Protein AF-A0A453FSP4-F1 (afdb_monomer_lite)

Secondary structure (DSSP, 8-state):
--STHHHHHHHHHHHHHHHHHHGGGGGGG-TTS-TTSSSPPHHHHHHHHHHHHHHHHHHHS---------------------TTHHHHHHHHHHHHHHHHHTSTTTHHHHHHHHHHHHHH-HHHHHHHHHHHHHHHHHHHHHTT-

Foldseek 3Di:
DPDVCVVVVVVLVVLLVCCVVQPPNVVVVCVVAPCVDPPGDPSVVSSVVSNVVVVVVVVVDPDDDDDDDDDDDDDDDDDDPDPPPPVVVVVVQLVVLVVLCPDPVRNVVSVVSVVVSCVVCVPPCVVVVVVVVVVVVVVVVVVVD

Organism: Aegilops tauschii subsp. strangulata (NCBI:txid200361)

Structure (mmCIF, N/CA/C/O backbone):
data_AF-A0A453FSP4-F1
#
_entry.id   AF-A0A453FSP4-F1
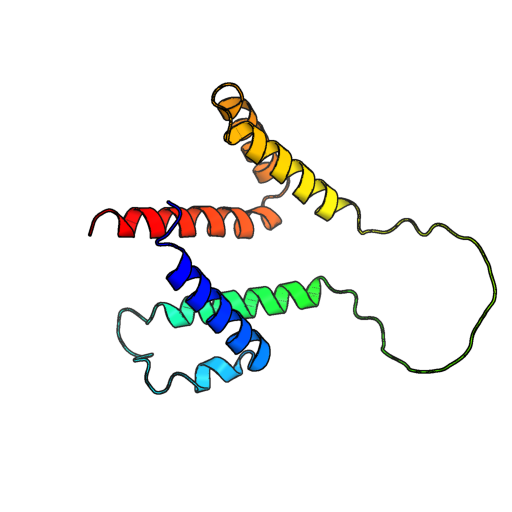#
loop_
_atom_site.group_PDB
_atom_site.id
_atom_site.type_symbol
_atom_site.label_atom_id
_atom_site.label_alt_id
_atom_site.label_comp_id
_atom_site.label_asym_id
_atom_site.label_entity_id
_atom_site.label_seq_id
_atom_site.pdbx_PDB_ins_code
_atom_site.Cartn_x
_atom_site.Cartn_y
_atom_site.Cartn_z
_atom_site.occupancy
_atom_site.B_iso_or_equiv
_atom_site.auth_seq_id
_atom_site.auth_comp_id
_atom_site.auth_asym_id
_atom_site.auth_atom_id
_atom_site.pdbx_PDB_model_num
ATOM 1 N N . ALA A 1 1 ? 8.254 19.582 -2.720 1.00 53.59 1 ALA A N 1
ATOM 2 C CA . ALA A 1 1 ? 7.379 18.398 -2.603 1.00 53.59 1 ALA A CA 1
ATOM 3 C C . ALA A 1 1 ? 5.946 18.795 -2.953 1.00 53.59 1 ALA A C 1
ATOM 5 O O . ALA A 1 1 ? 5.404 19.665 -2.280 1.00 53.59 1 ALA A O 1
ATOM 6 N N . GLY A 1 2 ? 5.349 18.267 -4.028 1.00 55.62 2 GLY A N 1
ATOM 7 C CA . GLY A 1 2 ? 3.943 18.585 -4.334 1.00 55.62 2 GLY A CA 1
ATOM 8 C C . GLY A 1 2 ? 3.419 18.180 -5.715 1.00 55.62 2 GLY A C 1
ATOM 9 O O . GLY A 1 2 ? 2.243 17.840 -5.820 1.00 55.62 2 GLY A O 1
ATOM 10 N N . ALA A 1 3 ? 4.257 18.165 -6.757 1.00 58.34 3 ALA A N 1
ATOM 11 C CA . ALA A 1 3 ? 3.840 17.775 -8.113 1.00 58.34 3 ALA A CA 1
ATOM 12 C C . ALA A 1 3 ? 4.321 16.364 -8.509 1.00 58.34 3 ALA A C 1
ATOM 14 O O . ALA A 1 3 ? 3.550 15.604 -9.097 1.00 58.34 3 ALA A O 1
ATOM 15 N N . ASP A 1 4 ? 5.541 15.991 -8.108 1.00 60.41 4 ASP A N 1
ATOM 16 C CA . ASP A 1 4 ? 6.183 14.717 -8.478 1.00 60.41 4 ASP A CA 1
ATOM 17 C C . ASP A 1 4 ? 5.654 13.476 -7.742 1.00 60.41 4 ASP A C 1
ATOM 19 O O . ASP A 1 4 ? 5.844 12.348 -8.185 1.00 60.41 4 ASP A O 1
ATOM 23 N N . ASP A 1 5 ? 4.893 13.648 -6.659 1.00 73.19 5 ASP A N 1
ATOM 24 C CA . ASP A 1 5 ? 4.325 12.505 -5.927 1.00 73.19 5 ASP A CA 1
ATOM 25 C C . ASP A 1 5 ? 3.113 11.896 -6.636 1.00 73.19 5 ASP A C 1
ATOM 27 O O . ASP A 1 5 ? 2.637 10.816 -6.272 1.00 73.19 5 ASP A O 1
ATOM 31 N N . LYS A 1 6 ? 2.538 12.611 -7.610 1.00 81.25 6 LYS A N 1
ATOM 32 C CA . LYS A 1 6 ? 1.267 12.229 -8.230 1.00 81.25 6 LYS A CA 1
ATOM 33 C C . LYS A 1 6 ? 1.375 10.905 -9.002 1.00 81.25 6 LYS A C 1
ATOM 35 O O . LYS A 1 6 ? 0.519 10.051 -8.755 1.00 81.25 6 LYS A O 1
ATOM 40 N N . PRO A 1 7 ? 2.393 10.665 -9.854 1.00 83.31 7 PRO A N 1
ATOM 41 C CA . PRO A 1 7 ? 2.562 9.377 -10.527 1.00 83.31 7 PRO A CA 1
ATOM 42 C C . PRO A 1 7 ? 2.784 8.228 -9.536 1.00 83.31 7 PRO A C 1
ATOM 44 O O . PRO A 1 7 ? 2.113 7.201 -9.629 1.00 83.31 7 PRO A O 1
ATOM 47 N N . LEU A 1 8 ? 3.635 8.419 -8.523 1.00 81.56 8 LEU A N 1
ATOM 48 C CA . LEU A 1 8 ? 3.890 7.404 -7.492 1.00 81.56 8 LEU A CA 1
ATOM 49 C C . LEU A 1 8 ? 2.629 7.067 -6.688 1.00 81.56 8 LEU A C 1
ATOM 51 O O . LEU A 1 8 ? 2.340 5.898 -6.422 1.00 81.56 8 LEU A O 1
ATOM 55 N N . ARG A 1 9 ? 1.828 8.082 -6.346 1.00 84.50 9 ARG A N 1
ATOM 56 C CA . ARG A 1 9 ? 0.531 7.901 -5.687 1.00 84.50 9 ARG A CA 1
ATOM 57 C C . ARG A 1 9 ? -0.429 7.109 -6.566 1.00 84.50 9 ARG A C 1
ATOM 59 O O . ARG A 1 9 ? -1.070 6.196 -6.056 1.00 84.50 9 ARG A O 1
ATOM 66 N N . MET A 1 10 ? -0.500 7.416 -7.862 1.00 90.00 10 MET A N 1
ATOM 67 C CA . MET A 1 10 ? -1.337 6.674 -8.808 1.00 90.00 10 MET A CA 1
ATOM 68 C C . MET A 1 10 ? -0.927 5.205 -8.880 1.00 90.00 10 MET A C 1
ATOM 70 O O . MET A 1 10 ? -1.781 4.338 -8.711 1.00 90.00 10 MET A O 1
ATOM 74 N N . VAL A 1 11 ? 0.368 4.918 -9.045 1.00 92.12 11 VAL A N 1
ATOM 75 C CA . VAL A 1 11 ? 0.886 3.540 -9.088 1.00 92.12 11 VAL A CA 1
ATOM 76 C C . VAL A 1 11 ? 0.536 2.791 -7.802 1.00 92.12 11 VAL A C 1
ATOM 78 O O . VAL A 1 11 ? 0.032 1.669 -7.855 1.00 92.12 11 VAL A O 1
ATOM 81 N N . LYS A 1 12 ? 0.714 3.428 -6.639 1.00 86.50 12 LYS A N 1
ATOM 82 C CA . LYS A 1 12 ? 0.371 2.830 -5.345 1.00 86.50 12 LYS A CA 1
ATOM 83 C C . LYS A 1 12 ? -1.125 2.539 -5.213 1.00 86.50 12 LYS A C 1
ATOM 85 O O . LYS A 1 12 ? -1.492 1.465 -4.739 1.00 86.50 12 LYS A O 1
ATOM 90 N N . THR A 1 13 ? -1.979 3.482 -5.607 1.00 92.25 13 THR A N 1
ATOM 91 C CA . THR A 1 13 ? -3.437 3.316 -5.558 1.00 92.25 13 THR A CA 1
ATOM 92 C C . THR A 1 13 ? -3.894 2.195 -6.485 1.00 92.25 13 THR A C 1
ATOM 94 O O . THR A 1 13 ? -4.659 1.335 -6.055 1.00 92.25 13 THR A O 1
ATOM 97 N N . VAL A 1 14 ? -3.388 2.152 -7.721 1.00 94.19 14 VAL A N 1
ATOM 98 C CA . VAL A 1 14 ? -3.706 1.082 -8.678 1.00 94.19 14 VAL A CA 1
ATOM 99 C C . VAL A 1 14 ? -3.271 -0.275 -8.128 1.00 94.19 14 VAL A C 1
ATOM 101 O O . VAL A 1 14 ? -4.070 -1.209 -8.108 1.00 94.19 14 VAL A O 1
ATOM 104 N N . LEU A 1 15 ? -2.043 -0.383 -7.609 1.00 95.81 15 LEU A N 1
ATOM 105 C CA . LEU A 1 15 ? -1.548 -1.627 -7.021 1.00 95.81 15 LEU A CA 1
ATOM 106 C C . LEU A 1 15 ? -2.409 -2.083 -5.835 1.00 95.81 15 LEU A C 1
ATOM 108 O O . LEU A 1 15 ? -2.727 -3.266 -5.733 1.00 95.81 15 LEU A O 1
ATOM 112 N N . HIS A 1 16 ? -2.823 -1.162 -4.962 1.00 94.06 16 HIS A N 1
ATOM 113 C CA . HIS A 1 16 ? -3.690 -1.485 -3.830 1.00 94.06 16 HIS A CA 1
ATOM 114 C C . HIS A 1 16 ? -5.037 -2.066 -4.280 1.00 94.06 16 HIS A C 1
ATOM 116 O O . HIS A 1 16 ? -5.447 -3.110 -3.772 1.00 94.06 16 HIS A O 1
ATOM 122 N N . GLU A 1 17 ? -5.703 -1.442 -5.256 1.00 96.62 17 GLU A N 1
ATOM 123 C CA . GLU A 1 17 ? -6.986 -1.941 -5.769 1.00 96.62 17 GLU A CA 1
ATOM 124 C C . GLU A 1 17 ? -6.835 -3.306 -6.460 1.00 96.62 17 GLU A C 1
ATOM 126 O O . GLU A 1 17 ? -7.659 -4.195 -6.245 1.00 96.62 17 GLU A O 1
ATOM 131 N N . LEU A 1 18 ? -5.746 -3.538 -7.201 1.00 97.06 18 LEU A N 1
ATOM 132 C CA . LEU A 1 18 ? -5.465 -4.854 -7.790 1.00 97.06 18 LEU A CA 1
ATOM 133 C C . LEU A 1 18 ? -5.281 -5.941 -6.719 1.00 97.06 18 LEU A C 1
ATOM 135 O O . LEU A 1 18 ? -5.847 -7.031 -6.837 1.00 97.06 18 LEU A O 1
ATOM 139 N N . VAL A 1 19 ? -4.534 -5.649 -5.649 1.00 96.25 19 VAL A N 1
ATOM 140 C CA . VAL A 1 19 ? -4.333 -6.584 -4.528 1.00 96.25 19 VAL A CA 1
ATOM 141 C C . VAL A 1 19 ? -5.636 -6.809 -3.756 1.00 96.25 19 VAL A C 1
ATOM 143 O O . VAL A 1 19 ? -5.923 -7.934 -3.355 1.00 96.25 19 VAL A O 1
ATOM 146 N N . LYS A 1 20 ? -6.468 -5.779 -3.587 1.00 94.56 20 LYS A N 1
ATOM 147 C CA . LYS A 1 20 ? -7.796 -5.891 -2.968 1.00 94.56 20 LYS A CA 1
ATOM 148 C C . LYS A 1 20 ? -8.733 -6.801 -3.761 1.00 94.56 20 LYS A C 1
ATOM 150 O O . LYS A 1 20 ? -9.445 -7.594 -3.151 1.00 94.56 20 LYS A O 1
ATOM 155 N N . LEU A 1 21 ? -8.703 -6.725 -5.094 1.00 96.19 21 LEU A N 1
ATOM 156 C CA . LEU A 1 21 ? -9.511 -7.573 -5.975 1.00 96.19 21 LEU A CA 1
ATOM 157 C C . LEU A 1 21 ? -9.014 -9.024 -6.028 1.00 96.19 21 LEU A C 1
ATOM 159 O O . LEU A 1 21 ? -9.822 -9.948 -6.037 1.00 96.19 21 LEU A O 1
ATOM 163 N N . ARG A 1 22 ? -7.694 -9.244 -6.090 1.00 96.56 22 ARG A N 1
ATOM 164 C CA . ARG A 1 22 ? -7.116 -10.583 -6.325 1.00 96.56 22 ARG A CA 1
ATOM 165 C C . ARG A 1 22 ? -6.647 -11.302 -5.063 1.00 96.56 22 ARG A C 1
ATOM 167 O O . ARG A 1 22 ? -6.467 -12.517 -5.096 1.00 96.56 22 ARG A O 1
ATOM 174 N N . GLY A 1 23 ? -6.432 -10.590 -3.961 1.00 95.31 23 GLY A N 1
ATOM 175 C CA . GLY A 1 23 ? -5.816 -11.147 -2.760 1.00 95.31 23 GLY A CA 1
ATOM 176 C C . GLY A 1 23 ? -4.464 -11.793 -3.071 1.00 95.31 23 GLY A C 1
ATOM 177 O O . GLY A 1 23 ? -3.708 -11.314 -3.915 1.00 95.31 23 GLY A O 1
ATOM 178 N N . THR A 1 24 ? -4.157 -12.909 -2.410 1.00 94.75 24 THR A N 1
ATOM 179 C CA . THR A 1 24 ? -2.887 -13.639 -2.577 1.00 94.75 24 THR A CA 1
ATOM 180 C C . THR A 1 24 ? -2.654 -14.141 -4.005 1.00 94.75 24 THR A C 1
ATOM 182 O O . THR A 1 24 ? -1.501 -14.268 -4.418 1.00 94.75 24 THR A O 1
ATOM 185 N N . ALA A 1 25 ? -3.716 -14.344 -4.796 1.00 96.38 25 ALA A N 1
ATOM 186 C CA . ALA A 1 25 ? -3.615 -14.787 -6.187 1.00 96.38 25 ALA A CA 1
ATOM 187 C C . ALA A 1 25 ? -2.905 -13.769 -7.099 1.00 96.38 25 ALA A C 1
ATOM 189 O O . ALA A 1 25 ? -2.459 -14.129 -8.189 1.00 96.38 25 ALA A O 1
ATOM 190 N N . ILE A 1 26 ? -2.752 -12.510 -6.668 1.00 96.19 26 ILE A N 1
ATOM 191 C CA . ILE A 1 26 ? -2.020 -11.484 -7.423 1.00 96.19 26 ILE A CA 1
ATOM 192 C C . ILE A 1 26 ? -0.568 -11.892 -7.716 1.00 96.19 26 ILE A C 1
ATOM 194 O O . ILE A 1 26 ? -0.055 -11.544 -8.774 1.00 96.19 26 ILE A O 1
ATOM 198 N N . LYS A 1 27 ? 0.070 -12.693 -6.845 1.00 92.94 27 LYS A N 1
ATOM 199 C CA . LYS A 1 27 ? 1.447 -13.176 -7.056 1.00 92.94 27 LYS A CA 1
ATOM 200 C C . LYS A 1 27 ? 1.585 -14.028 -8.323 1.00 92.94 27 LYS A C 1
ATOM 202 O O . LYS A 1 27 ? 2.626 -13.992 -8.963 1.00 92.94 27 LYS A O 1
ATOM 207 N N . GLY A 1 28 ? 0.516 -14.713 -8.740 1.00 94.19 28 GLY A N 1
ATOM 208 C CA . GLY A 1 28 ? 0.473 -15.464 -9.999 1.00 94.19 28 GLY A CA 1
ATOM 209 C C . GLY A 1 28 ? 0.294 -14.606 -11.261 1.00 94.19 28 GLY A C 1
ATOM 210 O O . GLY A 1 28 ? 0.260 -15.157 -12.353 1.00 94.19 28 GLY A O 1
ATOM 211 N N . HIS A 1 29 ? 0.158 -13.279 -11.140 1.00 94.56 29 HIS A N 1
ATOM 212 C CA . HIS A 1 29 ? -0.104 -12.356 -12.261 1.00 94.56 29 HIS A CA 1
ATOM 213 C C . HIS A 1 29 ? 1.102 -11.477 -12.614 1.00 94.56 29 HIS A C 1
ATOM 215 O O . HIS A 1 29 ? 0.957 -10.451 -13.272 1.00 94.56 29 HIS A O 1
ATOM 221 N N . LEU A 1 30 ? 2.296 -11.869 -12.170 1.00 92.88 30 LEU A N 1
ATOM 222 C CA . LEU A 1 30 ? 3.539 -11.119 -12.343 1.00 92.88 30 LEU A CA 1
ATOM 223 C C . LEU A 1 30 ? 4.407 -11.677 -13.483 1.00 92.88 30 LEU A C 1
ATOM 225 O O . LEU A 1 30 ? 5.625 -11.612 -13.409 1.00 92.88 30 LEU A O 1
ATOM 229 N N . SER A 1 31 ? 3.804 -12.220 -14.546 1.00 92.44 31 SER A N 1
ATOM 230 C CA . SER A 1 31 ? 4.520 -12.950 -15.612 1.00 92.44 31 SER A CA 1
ATOM 231 C C . SER A 1 31 ? 5.569 -12.129 -16.373 1.00 92.44 31 SER A C 1
ATOM 233 O O . SER A 1 31 ? 6.490 -12.702 -16.942 1.00 92.44 31 SER A O 1
ATOM 235 N N . MET A 1 32 ? 5.439 -10.800 -16.391 1.00 92.38 32 MET A N 1
ATOM 236 C CA . MET A 1 32 ? 6.415 -9.885 -17.001 1.00 92.38 32 MET A CA 1
ATOM 237 C C . MET A 1 32 ? 7.435 -9.324 -16.003 1.00 92.38 32 MET A C 1
ATOM 239 O O . MET A 1 32 ? 8.337 -8.585 -16.391 1.00 92.38 32 MET A O 1
ATOM 243 N N . VAL A 1 33 ? 7.277 -9.618 -14.714 1.00 90.94 33 VAL A N 1
ATOM 244 C CA . VAL A 1 33 ? 8.172 -9.139 -13.664 1.00 90.94 33 VAL A CA 1
ATOM 245 C C . VAL A 1 33 ? 9.226 -10.219 -13.417 1.00 90.94 33 VAL A C 1
ATOM 247 O O . VAL A 1 33 ? 8.854 -11.373 -13.207 1.00 90.94 33 VAL A O 1
ATOM 250 N N . PRO A 1 34 ? 10.527 -9.883 -13.407 1.00 91.88 34 PRO A N 1
ATOM 251 C CA . PRO A 1 34 ? 11.588 -10.856 -13.172 1.00 91.88 34 PRO A CA 1
ATOM 252 C C . PRO A 1 34 ? 11.661 -11.215 -11.679 1.00 91.88 34 PRO A C 1
ATOM 254 O O . PRO A 1 34 ? 12.528 -10.741 -10.954 1.00 91.88 34 PRO A O 1
ATOM 257 N N . ILE A 1 35 ? 10.702 -12.010 -11.201 1.00 90.75 35 ILE A N 1
ATOM 258 C CA . ILE A 1 35 ? 10.516 -12.335 -9.777 1.00 90.75 35 ILE A CA 1
ATOM 259 C C . ILE A 1 35 ? 11.691 -13.101 -9.154 1.00 90.75 35 ILE A C 1
ATOM 261 O O . ILE A 1 35 ? 11.911 -12.967 -7.956 1.00 90.75 35 ILE A O 1
ATOM 265 N N . ASP A 1 36 ? 12.451 -13.840 -9.964 1.00 90.00 36 ASP A N 1
ATOM 266 C CA . ASP A 1 36 ? 13.621 -14.617 -9.532 1.00 90.00 36 ASP A CA 1
ATOM 267 C C . ASP A 1 36 ? 14.948 -13.850 -9.698 1.00 90.00 36 ASP A C 1
ATOM 269 O O . ASP A 1 36 ? 16.021 -14.399 -9.449 1.00 90.00 36 ASP A O 1
ATOM 273 N N . ALA A 1 37 ? 14.907 -12.596 -10.165 1.00 88.00 37 ALA A N 1
ATOM 274 C CA . ALA A 1 37 ? 16.108 -11.781 -10.306 1.00 88.00 37 ALA A CA 1
ATOM 275 C C . ALA A 1 37 ? 16.559 -11.207 -8.959 1.00 88.00 37 ALA A C 1
ATOM 277 O O . ALA A 1 37 ? 15.740 -10.845 -8.115 1.00 88.00 37 ALA A O 1
ATOM 278 N N . GLU A 1 38 ? 17.874 -11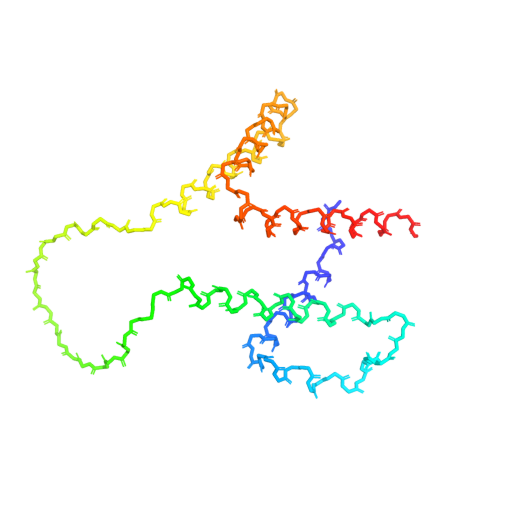.056 -8.801 1.00 89.69 38 GLU A N 1
ATOM 279 C CA . GLU A 1 38 ? 18.483 -10.368 -7.666 1.00 89.69 38 GLU A CA 1
ATOM 280 C C . GLU A 1 38 ? 19.031 -8.996 -8.107 1.00 89.69 38 GLU A C 1
ATOM 282 O O . GLU A 1 38 ? 19.806 -8.936 -9.069 1.00 89.69 38 GLU A O 1
ATOM 287 N N . PRO A 1 39 ? 18.654 -7.890 -7.432 1.00 87.44 39 PRO A N 1
ATOM 288 C CA . PRO A 1 39 ? 17.749 -7.826 -6.279 1.00 87.44 39 PRO A CA 1
ATOM 289 C C . PRO A 1 39 ? 16.277 -8.060 -6.653 1.00 87.44 39 PRO A C 1
ATOM 291 O O . PRO A 1 39 ? 15.830 -7.650 -7.728 1.00 87.44 39 PRO A O 1
ATOM 294 N N . GLN A 1 40 ? 15.512 -8.650 -5.727 1.00 88.44 40 GLN A N 1
ATOM 295 C CA . GLN A 1 40 ? 14.084 -8.897 -5.943 1.00 88.44 40 GLN A CA 1
ATOM 296 C C . GLN A 1 40 ? 13.316 -7.612 -6.307 1.00 88.44 40 GLN A C 1
ATOM 298 O O . GLN A 1 40 ? 13.491 -6.569 -5.662 1.00 88.44 40 GLN A O 1
ATOM 303 N N . PRO A 1 41 ? 12.399 -7.671 -7.290 1.00 89.12 41 PRO A N 1
ATOM 304 C CA . PRO A 1 41 ? 11.597 -6.522 -7.689 1.00 89.12 41 PRO A CA 1
ATOM 305 C C . PRO A 1 41 ? 10.790 -5.924 -6.530 1.00 89.12 41 PRO A C 1
ATOM 307 O O . PRO A 1 41 ? 9.985 -6.600 -5.887 1.00 89.12 41 PRO A O 1
ATOM 310 N N . ILE A 1 42 ? 10.918 -4.608 -6.330 1.00 90.31 42 ILE A N 1
ATOM 311 C CA . ILE A 1 42 ? 10.278 -3.862 -5.229 1.00 90.31 42 ILE A CA 1
ATOM 312 C C . ILE A 1 42 ? 8.749 -4.047 -5.150 1.00 90.31 42 ILE A C 1
ATOM 314 O O . ILE A 1 42 ? 8.152 -3.953 -4.076 1.00 90.31 42 ILE A O 1
ATOM 318 N N . ILE A 1 43 ? 8.097 -4.347 -6.277 1.00 92.94 43 ILE A N 1
ATOM 319 C CA . ILE A 1 43 ? 6.654 -4.600 -6.351 1.00 92.94 43 ILE A CA 1
ATOM 320 C C . ILE A 1 43 ? 6.204 -5.758 -5.445 1.00 92.94 43 ILE A C 1
ATOM 322 O O . ILE A 1 43 ? 5.104 -5.691 -4.896 1.00 92.94 43 ILE A O 1
ATOM 326 N N . LEU A 1 44 ? 7.047 -6.775 -5.226 1.00 91.69 44 LEU A N 1
ATOM 327 C CA . LEU A 1 44 ? 6.735 -7.914 -4.354 1.00 91.69 44 LEU A CA 1
ATOM 328 C C . LEU A 1 44 ? 6.551 -7.470 -2.899 1.00 91.69 44 LEU A C 1
ATOM 330 O O . LEU A 1 44 ? 5.544 -7.807 -2.276 1.00 91.69 44 LEU A O 1
ATOM 334 N N . ALA A 1 45 ? 7.451 -6.617 -2.401 1.00 93.19 45 ALA A N 1
ATOM 335 C CA . ALA A 1 45 ? 7.346 -6.046 -1.061 1.00 93.19 45 ALA A CA 1
ATOM 336 C C . ALA A 1 45 ? 6.058 -5.219 -0.891 1.00 93.19 45 ALA A C 1
ATOM 338 O O . ALA A 1 45 ? 5.394 -5.287 0.145 1.00 93.19 45 ALA A O 1
ATOM 339 N N . TYR A 1 46 ? 5.653 -4.472 -1.924 1.00 94.62 46 TYR A N 1
ATOM 340 C CA . TYR A 1 46 ? 4.401 -3.713 -1.893 1.00 94.62 46 TYR A CA 1
ATOM 341 C C . TYR A 1 46 ? 3.151 -4.594 -1.973 1.00 94.62 46 TYR A C 1
ATOM 343 O O . TYR A 1 46 ? 2.133 -4.259 -1.362 1.00 94.62 46 TYR A O 1
ATOM 351 N N . ILE A 1 47 ? 3.197 -5.709 -2.700 1.00 95.69 47 ILE A N 1
ATOM 352 C CA . ILE A 1 47 ? 2.115 -6.698 -2.709 1.00 95.69 47 ILE A CA 1
ATOM 353 C C . ILE A 1 47 ? 1.943 -7.289 -1.311 1.00 95.69 47 ILE A C 1
ATOM 355 O O . ILE A 1 47 ? 0.830 -7.274 -0.785 1.00 95.69 47 ILE A O 1
ATOM 359 N N . ASP A 1 48 ? 3.032 -7.730 -0.681 1.00 93.50 48 ASP A N 1
ATOM 360 C CA . ASP A 1 48 ? 2.995 -8.301 0.667 1.00 93.50 48 ASP A CA 1
ATOM 361 C C . ASP A 1 48 ? 2.468 -7.300 1.695 1.00 93.50 48 ASP A C 1
ATOM 363 O O . ASP A 1 48 ? 1.588 -7.630 2.492 1.00 93.50 48 ASP A O 1
ATOM 367 N N . LEU A 1 49 ? 2.915 -6.045 1.617 1.00 92.88 49 LEU A N 1
ATOM 368 C CA . LEU A 1 49 ? 2.412 -4.971 2.469 1.00 92.88 49 LEU A CA 1
ATOM 369 C C . LEU A 1 49 ? 0.901 -4.747 2.297 1.00 92.88 49 LEU A C 1
ATOM 371 O O . LEU A 1 49 ? 0.168 -4.603 3.282 1.00 92.88 49 LEU A O 1
ATOM 375 N N . ASN A 1 50 ? 0.414 -4.710 1.056 1.00 94.62 50 ASN A N 1
ATOM 376 C CA . ASN A 1 50 ? -1.010 -4.522 0.784 1.00 94.62 50 ASN A CA 1
ATOM 377 C C . ASN A 1 50 ? -1.840 -5.708 1.296 1.00 94.62 50 ASN A C 1
ATOM 379 O O . ASN A 1 50 ? -2.886 -5.494 1.907 1.00 94.62 50 ASN A O 1
ATOM 383 N N . LEU A 1 51 ? -1.358 -6.943 1.124 1.00 94.31 51 LEU A N 1
ATOM 384 C CA . LEU A 1 51 ? -2.015 -8.145 1.644 1.00 94.31 51 LEU A CA 1
ATOM 385 C C . LEU A 1 51 ? -2.107 -8.130 3.173 1.00 94.31 51 LEU A C 1
ATOM 387 O O . LEU A 1 51 ? -3.181 -8.378 3.721 1.00 94.31 51 LEU A O 1
ATOM 391 N N . GLN A 1 52 ? -1.015 -7.780 3.856 1.00 93.00 52 GLN A N 1
ATOM 392 C CA . GLN A 1 52 ? -0.994 -7.633 5.313 1.00 93.00 52 GLN A CA 1
ATOM 393 C C . GLN A 1 52 ? -1.972 -6.552 5.784 1.00 93.00 52 GLN A C 1
ATOM 395 O O . GLN A 1 52 ? -2.712 -6.763 6.742 1.00 93.00 52 GLN A O 1
ATOM 400 N N . THR A 1 53 ? -2.029 -5.419 5.079 1.00 87.69 53 THR A N 1
ATOM 401 C CA . THR A 1 53 ? -2.949 -4.317 5.399 1.00 87.69 53 THR A CA 1
ATOM 402 C C . THR A 1 53 ? -4.409 -4.747 5.258 1.00 87.69 53 THR A C 1
ATOM 404 O O . THR A 1 53 ? -5.219 -4.473 6.141 1.00 87.69 53 THR A O 1
ATOM 407 N N . LEU A 1 54 ? -4.754 -5.455 4.178 1.00 87.56 54 LEU A N 1
ATOM 408 C CA . LEU A 1 54 ? -6.108 -5.974 3.964 1.00 87.56 54 LEU A CA 1
ATOM 409 C C . LEU A 1 54 ? -6.486 -7.030 5.008 1.00 87.56 54 LEU A C 1
ATOM 411 O O . LEU A 1 54 ? -7.611 -7.023 5.506 1.00 87.56 54 LEU A O 1
ATOM 415 N N . ALA A 1 55 ? -5.556 -7.919 5.363 1.00 87.06 55 ALA A N 1
ATOM 416 C CA . ALA A 1 55 ? -5.764 -8.906 6.417 1.00 87.06 55 ALA A CA 1
ATOM 417 C C . ALA A 1 55 ? -6.007 -8.228 7.774 1.00 87.06 55 ALA A C 1
ATOM 419 O O . ALA A 1 55 ? -6.980 -8.548 8.455 1.00 87.06 55 ALA A O 1
ATOM 420 N N . ALA A 1 56 ? -5.186 -7.236 8.128 1.00 83.00 56 ALA A N 1
ATOM 421 C CA . ALA A 1 56 ? -5.353 -6.452 9.347 1.00 83.00 56 ALA A CA 1
ATOM 422 C C . ALA A 1 56 ? -6.692 -5.696 9.363 1.00 83.00 56 ALA A C 1
ATOM 424 O O . ALA A 1 56 ? -7.389 -5.710 10.375 1.00 83.00 56 ALA A O 1
ATOM 425 N N . ALA A 1 57 ? -7.099 -5.095 8.240 1.00 81.00 57 ALA A N 1
ATOM 426 C CA . ALA A 1 57 ? -8.379 -4.396 8.131 1.00 81.00 57 ALA A CA 1
ATOM 427 C C . ALA A 1 57 ? -9.577 -5.325 8.390 1.00 81.00 57 ALA A C 1
ATOM 429 O O . ALA A 1 57 ? -10.508 -4.929 9.086 1.00 81.00 57 ALA A O 1
ATOM 430 N N . ARG A 1 58 ? -9.532 -6.573 7.902 1.00 82.50 58 ARG A N 1
ATOM 431 C CA . ARG A 1 58 ? -10.581 -7.581 8.153 1.00 82.50 58 ARG A CA 1
ATOM 432 C C . ARG A 1 58 ? -10.686 -7.986 9.623 1.00 82.50 58 ARG A C 1
ATOM 434 O O . ARG A 1 58 ? -11.779 -8.282 10.087 1.00 82.50 58 ARG A O 1
ATOM 441 N N . MET A 1 59 ? -9.576 -7.985 10.360 1.00 80.56 59 MET A N 1
ATOM 442 C CA . MET A 1 59 ? -9.581 -8.283 11.800 1.00 80.56 59 MET A CA 1
ATOM 443 C C . MET A 1 59 ? -10.180 -7.145 12.638 1.00 80.56 59 MET A C 1
ATOM 445 O O . MET A 1 59 ? -10.656 -7.379 13.744 1.00 80.56 59 MET A O 1
ATOM 449 N N . LEU A 1 60 ? -10.157 -5.914 12.120 1.00 76.25 60 LEU A N 1
ATOM 450 C CA . LEU A 1 60 ? -10.685 -4.728 12.801 1.00 76.25 60 LEU A CA 1
ATOM 451 C C . LEU A 1 60 ? -12.171 -4.469 12.504 1.00 76.25 60 LEU A C 1
ATOM 453 O O . LEU A 1 60 ? -12.781 -3.628 13.161 1.00 76.25 60 LEU A O 1
ATOM 457 N N . THR A 1 61 ? -12.768 -5.171 11.536 1.00 67.44 61 THR A N 1
ATOM 458 C CA . THR A 1 61 ? -14.207 -5.097 11.254 1.00 67.44 61 THR A CA 1
ATOM 459 C C . THR A 1 61 ? -14.966 -6.149 12.071 1.00 67.44 61 THR A C 1
ATOM 461 O O . THR A 1 61 ? -14.710 -7.342 11.881 1.00 67.44 61 THR A O 1
ATOM 464 N N . PRO A 1 62 ? -15.918 -5.764 12.945 1.00 46.31 62 PRO A N 1
ATOM 465 C CA . PRO A 1 62 ? -16.779 -6.720 13.633 1.00 46.31 62 PRO A CA 1
ATOM 466 C C . PRO A 1 62 ? -17.550 -7.544 12.597 1.00 46.31 62 PRO A C 1
ATOM 468 O O . PRO A 1 62 ? -18.312 -7.000 11.800 1.00 46.31 62 PRO A O 1
ATOM 471 N N . SER A 1 63 ? -17.328 -8.856 12.574 1.00 49.34 63 SER A N 1
ATOM 472 C CA . SER A 1 63 ? -18.052 -9.769 11.687 1.00 49.34 63 SER A CA 1
ATOM 473 C C . SER A 1 63 ? -19.439 -10.038 12.278 1.00 49.34 63 SER A C 1
ATOM 475 O O . SER A 1 63 ? -19.589 -10.899 13.139 1.00 49.34 63 SER A O 1
ATOM 477 N N . GLY A 1 64 ? -20.445 -9.267 11.864 1.00 48.03 64 GLY A N 1
ATOM 478 C CA . GLY A 1 64 ? -21.854 -9.578 12.126 1.00 48.03 64 GLY A CA 1
ATOM 479 C C . GLY A 1 64 ? -22.400 -10.549 11.067 1.00 48.03 64 GLY A C 1
ATOM 480 O O . GLY A 1 64 ? -22.064 -10.382 9.892 1.00 48.03 64 GLY A O 1
ATOM 481 N N . PRO A 1 65 ? -23.229 -11.553 11.417 1.00 46.19 65 PRO A N 1
ATOM 482 C CA . PRO A 1 65 ? -23.831 -12.443 10.430 1.00 46.19 65 PRO A CA 1
ATOM 483 C C . PRO A 1 65 ? -24.840 -11.667 9.581 1.00 46.19 65 PRO A C 1
ATOM 485 O O . PRO A 1 65 ? -25.798 -11.091 10.095 1.00 46.19 65 PRO A O 1
ATOM 488 N N . MET A 1 66 ? -24.627 -11.656 8.268 1.00 44.31 66 MET A N 1
ATOM 489 C CA . MET A 1 66 ? -25.528 -11.036 7.304 1.00 44.31 66 MET A CA 1
ATOM 490 C C . MET A 1 66 ? -26.704 -11.988 7.043 1.00 44.31 66 MET A C 1
ATOM 492 O O . MET A 1 66 ? -26.626 -12.865 6.188 1.00 44.31 66 MET A O 1
ATOM 496 N N . GLY A 1 67 ? -27.775 -11.840 7.824 1.00 36.69 67 GLY A N 1
ATOM 497 C CA . GLY A 1 67 ? -29.078 -12.456 7.580 1.00 36.69 67 GLY A CA 1
ATOM 498 C C . GLY A 1 67 ? -30.090 -11.391 7.161 1.00 36.69 67 GLY A C 1
ATOM 499 O O . GLY A 1 67 ? -30.432 -10.517 7.951 1.00 36.69 67 GLY A O 1
ATOM 500 N N . GLN A 1 68 ? -30.561 -11.451 5.914 1.00 47.38 68 GLN A N 1
ATOM 501 C CA . GLN A 1 68 ? -31.785 -10.769 5.482 1.00 47.38 68 GLN A CA 1
ATOM 502 C C . GLN A 1 68 ? -32.968 -11.259 6.325 1.00 47.38 68 GLN A C 1
ATOM 504 O O . GLN A 1 68 ? -33.132 -12.470 6.427 1.00 47.38 68 GLN A O 1
ATOM 509 N N . THR A 1 69 ? -33.807 -10.353 6.845 1.00 36.91 69 THR A N 1
ATOM 510 C CA . THR A 1 69 ? -35.289 -10.421 6.864 1.00 36.91 69 THR A CA 1
ATOM 511 C C . THR A 1 69 ? -35.849 -9.095 7.422 1.00 36.91 69 THR A C 1
ATOM 513 O O . THR A 1 69 ? -35.627 -8.761 8.575 1.00 36.91 69 THR A O 1
ATOM 516 N N . HIS A 1 70 ? -36.502 -8.319 6.549 1.00 41.75 70 HIS A N 1
ATOM 517 C CA . HIS A 1 70 ? -37.805 -7.643 6.712 1.00 41.75 70 HIS A CA 1
ATOM 518 C C . HIS A 1 70 ? -38.311 -7.248 8.133 1.00 41.75 70 HIS A C 1
ATOM 520 O O . HIS A 1 70 ? -38.506 -8.128 8.962 1.00 41.75 70 HIS A O 1
ATOM 526 N N . TRP A 1 71 ? -38.650 -5.954 8.320 1.00 30.86 71 TRP A N 1
ATOM 527 C CA . TRP A 1 71 ? -39.880 -5.360 8.931 1.00 30.86 71 TRP A CA 1
ATOM 528 C C . TRP A 1 71 ? -39.599 -4.073 9.729 1.00 30.86 71 TRP A C 1
ATOM 530 O O . TRP A 1 71 ? -38.607 -3.972 10.444 1.00 30.86 71 TRP A O 1
ATOM 540 N N . GLY A 1 72 ? -40.455 -3.066 9.516 1.00 33.59 72 GLY A N 1
ATOM 541 C CA . GLY A 1 72 ? -40.324 -1.702 10.029 1.00 33.59 72 GLY A CA 1
ATOM 542 C C . GLY A 1 72 ? -40.807 -1.475 11.466 1.00 33.59 72 GLY A C 1
ATOM 543 O O . GLY A 1 72 ? -41.415 -2.345 12.077 1.00 33.59 72 GLY A O 1
ATOM 544 N N . ASP A 1 73 ? -40.505 -0.255 11.920 1.00 37.44 73 ASP A N 1
ATOM 545 C CA . ASP A 1 73 ? -41.049 0.536 13.032 1.00 37.44 73 ASP A CA 1
ATOM 546 C C . ASP A 1 73 ? -41.290 -0.127 14.400 1.00 37.44 73 ASP A C 1
ATOM 548 O O . ASP A 1 73 ? -42.248 -0.862 14.597 1.00 37.44 73 ASP A O 1
ATOM 552 N N . ALA A 1 74 ? -40.503 0.289 15.402 1.00 33.88 74 ALA A N 1
ATOM 553 C CA . ALA A 1 74 ? -40.998 0.896 16.648 1.00 33.88 74 ALA A CA 1
ATOM 554 C C . ALA A 1 74 ? -39.835 1.216 17.605 1.00 33.88 74 ALA A C 1
ATOM 556 O O . ALA A 1 74 ? -38.840 0.502 17.699 1.00 33.88 74 ALA A O 1
ATOM 557 N N . ALA A 1 75 ? -39.981 2.333 18.312 1.00 41.28 75 ALA A N 1
ATOM 558 C CA . ALA A 1 75 ? -39.022 2.924 19.232 1.00 41.28 75 ALA A CA 1
ATOM 559 C C . ALA A 1 75 ? -38.655 2.039 20.439 1.00 41.28 75 ALA A C 1
ATOM 561 O O . ALA A 1 75 ? -39.539 1.491 21.088 1.00 41.28 75 ALA A O 1
ATOM 562 N N . SER A 1 76 ? -37.380 2.063 20.847 1.00 34.69 76 SER A N 1
ATOM 563 C CA . SER A 1 76 ? -36.999 2.141 22.268 1.00 34.69 76 SER A CA 1
ATOM 564 C C . SER A 1 76 ? -35.510 2.457 22.451 1.00 34.69 76 SER A C 1
ATOM 566 O O . SER A 1 76 ? -34.629 1.848 21.852 1.00 34.69 76 SER A O 1
ATOM 568 N N . ASN A 1 77 ? -35.285 3.438 23.312 1.00 39.12 77 ASN A N 1
ATOM 569 C CA . ASN A 1 77 ? -34.049 4.046 23.778 1.00 39.12 77 ASN A CA 1
ATOM 570 C C . ASN A 1 77 ? -33.098 3.054 24.488 1.00 39.12 77 ASN A C 1
ATOM 572 O O . ASN 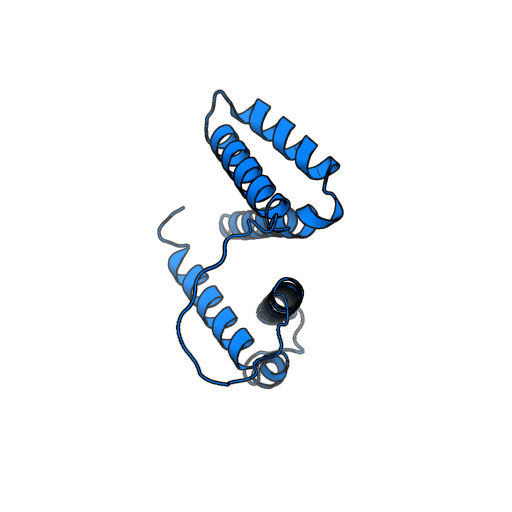A 1 77 ? -33.528 2.395 25.427 1.00 39.12 77 ASN A O 1
ATOM 576 N N . THR A 1 78 ? -31.812 3.007 24.117 1.00 35.97 78 THR A N 1
ATOM 577 C CA . THR A 1 78 ? -30.681 2.674 25.021 1.00 35.97 78 THR A CA 1
ATOM 578 C C . THR A 1 78 ? -29.349 3.177 24.427 1.00 35.97 78 THR A C 1
ATOM 580 O O . THR A 1 78 ? -29.051 2.885 23.268 1.00 35.97 78 THR A O 1
ATOM 583 N N . PRO A 1 79 ? -28.506 3.915 25.181 1.00 40.56 79 PRO A N 1
ATOM 584 C CA . PRO A 1 79 ? -27.165 4.275 24.737 1.00 40.56 79 PRO A CA 1
ATOM 585 C C . PRO A 1 79 ? -26.209 3.112 25.030 1.00 40.56 79 PRO A C 1
ATOM 587 O O . PRO A 1 79 ? -25.849 2.858 26.177 1.00 40.56 79 PRO A O 1
ATOM 590 N N . ASN A 1 80 ? -25.795 2.387 23.994 1.00 31.84 80 ASN A N 1
ATOM 591 C CA . ASN A 1 80 ? -24.748 1.378 24.126 1.00 31.84 80 ASN A CA 1
ATOM 592 C C . ASN A 1 80 ? -23.379 2.094 24.197 1.00 31.84 80 ASN A C 1
ATOM 594 O O . ASN A 1 80 ? -23.070 2.855 23.273 1.00 31.84 80 ASN A O 1
ATOM 598 N N . PRO A 1 81 ? -22.545 1.910 25.243 1.00 41.31 81 PRO A N 1
ATOM 599 C CA . PRO A 1 81 ? -21.222 2.520 25.297 1.00 41.31 81 PRO A CA 1
ATOM 600 C C . PRO A 1 81 ? -20.325 1.804 24.288 1.00 41.31 81 PRO A C 1
ATOM 602 O O . PRO A 1 81 ? -19.847 0.690 24.497 1.00 41.31 81 PRO A O 1
ATOM 605 N N . SER A 1 82 ? -20.151 2.437 23.136 1.00 40.75 82 SER A N 1
ATOM 606 C CA . SER A 1 82 ? -19.397 1.890 22.025 1.00 40.75 82 SER A CA 1
ATOM 607 C C . SER A 1 82 ? -17.904 1.814 22.361 1.00 40.75 82 SER A C 1
ATOM 609 O O . SER A 1 82 ? -17.236 2.803 22.655 1.00 40.75 82 SER A O 1
ATOM 611 N N . ILE A 1 83 ? -17.347 0.611 22.220 1.00 46.19 83 ILE A N 1
ATOM 612 C CA . ILE A 1 83 ? -15.916 0.258 22.317 1.00 46.19 83 ILE A CA 1
ATOM 613 C C . ILE A 1 83 ? -15.075 0.918 21.182 1.00 46.19 83 ILE A C 1
ATOM 615 O O . ILE A 1 83 ? -13.906 0.614 20.976 1.00 46.19 83 ILE A O 1
ATOM 619 N N . HIS A 1 84 ? -15.629 1.903 20.465 1.00 49.09 84 HIS A N 1
ATOM 620 C CA . HIS A 1 84 ? -14.996 2.646 19.368 1.00 49.09 84 HIS A CA 1
ATOM 621 C C . HIS A 1 84 ? -14.120 3.837 19.818 1.00 49.09 84 HIS A C 1
ATOM 623 O O . HIS A 1 84 ? -13.573 4.550 18.976 1.00 49.09 84 HIS A O 1
ATOM 629 N N . SER A 1 85 ? -13.970 4.067 21.126 1.00 57.75 85 SER A N 1
ATOM 630 C CA . SER A 1 85 ? -13.406 5.313 21.670 1.00 57.75 85 SER A CA 1
ATOM 631 C C . SER A 1 85 ? -11.870 5.424 21.587 1.00 57.75 85 SER A C 1
ATOM 633 O O . SER A 1 85 ? -11.336 6.492 21.295 1.00 57.75 85 SER A O 1
ATOM 635 N N . THR A 1 86 ? -11.119 4.332 21.759 1.00 65.12 86 THR A N 1
ATOM 636 C CA . THR A 1 86 ? -9.658 4.412 21.982 1.00 65.12 86 THR A CA 1
ATOM 637 C C . THR A 1 86 ? -8.833 4.666 20.718 1.00 65.12 86 THR A C 1
ATOM 639 O O . THR A 1 86 ? -7.932 5.501 20.739 1.00 65.12 86 THR A O 1
ATOM 642 N N . ASP A 1 87 ? -9.136 4.016 19.591 1.00 67.19 87 ASP A N 1
ATOM 643 C CA . ASP A 1 87 ? -8.392 4.246 18.340 1.00 67.19 87 ASP A CA 1
ATOM 644 C C . ASP A 1 87 ? -8.725 5.605 17.703 1.00 67.19 87 ASP A C 1
ATOM 646 O O . ASP A 1 87 ? -7.855 6.242 17.105 1.00 67.19 87 ASP A O 1
ATOM 650 N N . ALA A 1 88 ? -9.969 6.076 17.843 1.00 73.44 88 ALA A N 1
ATOM 651 C CA . ALA A 1 88 ? -10.362 7.414 17.405 1.00 73.44 88 ALA A CA 1
ATOM 652 C C . ALA A 1 88 ? -9.624 8.492 18.215 1.00 73.44 88 ALA A C 1
ATOM 654 O O . ALA A 1 88 ? -9.059 9.423 17.637 1.00 73.44 88 ALA A O 1
ATOM 655 N N . GLN A 1 89 ? -9.543 8.302 19.533 1.00 80.00 89 GLN A N 1
ATOM 656 C CA . GLN A 1 89 ? -8.814 9.183 20.438 1.00 80.00 89 GLN A CA 1
ATOM 657 C C . GLN A 1 89 ? -7.308 9.207 20.132 1.00 80.00 89 GLN A C 1
ATOM 659 O O . GLN A 1 89 ? -6.729 10.286 20.021 1.00 80.00 89 GLN A O 1
ATOM 664 N N . LEU 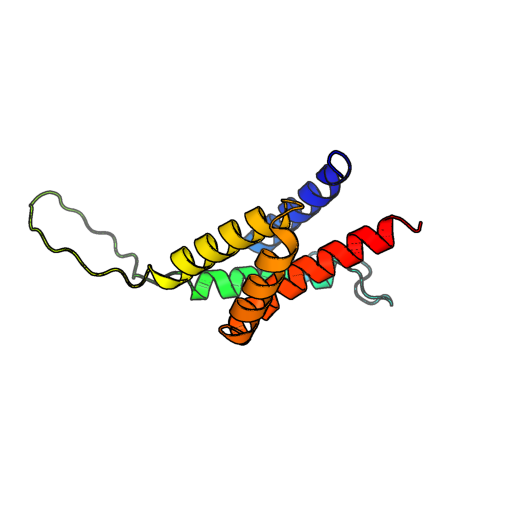A 1 90 ? -6.683 8.049 19.883 1.00 82.25 90 LEU A N 1
ATOM 665 C CA . LEU A 1 90 ? -5.263 7.972 19.508 1.00 82.25 90 LEU A CA 1
ATOM 666 C C . LEU A 1 90 ? -4.964 8.660 18.175 1.00 82.25 90 LEU A C 1
ATOM 668 O O . LEU A 1 90 ? -3.955 9.352 18.035 1.00 82.25 90 LEU A O 1
ATOM 672 N N . LYS A 1 91 ? -5.842 8.498 17.181 1.00 77.50 91 LYS A N 1
ATOM 673 C CA . LYS A 1 91 ? -5.707 9.195 15.894 1.00 77.50 91 LYS A CA 1
ATOM 674 C C . LYS A 1 91 ? -5.806 10.710 16.063 1.00 77.50 91 LYS A C 1
ATOM 676 O O . LYS A 1 91 ? -5.040 11.437 15.433 1.00 77.50 91 LYS A O 1
ATOM 681 N N . GLN A 1 92 ? -6.717 11.177 16.914 1.00 83.94 92 GLN A N 1
ATOM 682 C CA . GLN A 1 92 ? -6.881 12.597 17.210 1.00 83.94 92 GLN A CA 1
ATOM 683 C C . GLN A 1 92 ? -5.667 13.170 17.957 1.00 83.94 92 GLN A C 1
ATOM 685 O O . GLN A 1 92 ? -5.189 14.251 17.611 1.00 83.94 92 GLN A O 1
ATOM 690 N N . GLU A 1 93 ? -5.119 12.426 18.918 1.00 85.94 93 GLU A N 1
ATOM 691 C CA . GLU A 1 93 ? -3.912 12.803 19.659 1.00 85.94 93 GLU A CA 1
ATOM 692 C C . GLU A 1 93 ? -2.689 12.896 18.730 1.00 85.94 93 GLU A C 1
ATOM 694 O O . GLU A 1 93 ? -1.984 13.906 18.722 1.00 85.94 93 GLU A O 1
ATOM 699 N N . LEU A 1 94 ? -2.495 11.914 17.839 1.00 84.31 94 LEU A N 1
ATOM 700 C CA . LEU A 1 94 ? -1.429 11.944 16.829 1.00 84.31 94 LEU A CA 1
ATOM 701 C C . LEU A 1 94 ? -1.573 13.117 15.850 1.00 84.31 94 LEU A C 1
ATOM 703 O O . LEU A 1 94 ? -0.576 13.743 15.486 1.00 84.31 94 LEU A O 1
ATOM 707 N N . ALA A 1 95 ? -2.798 13.442 15.431 1.00 85.69 95 ALA A N 1
ATOM 708 C CA . ALA A 1 95 ? -3.046 14.588 14.560 1.00 85.69 95 ALA A CA 1
ATOM 709 C C . ALA A 1 95 ? -2.655 15.912 15.239 1.00 85.69 95 ALA A C 1
ATO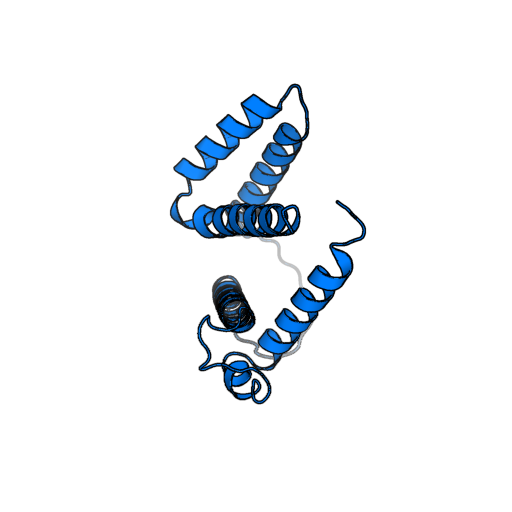M 711 O O . ALA A 1 95 ? -2.016 16.762 14.614 1.00 85.69 95 ALA A O 1
ATOM 712 N N . ALA A 1 96 ? -2.976 16.071 16.527 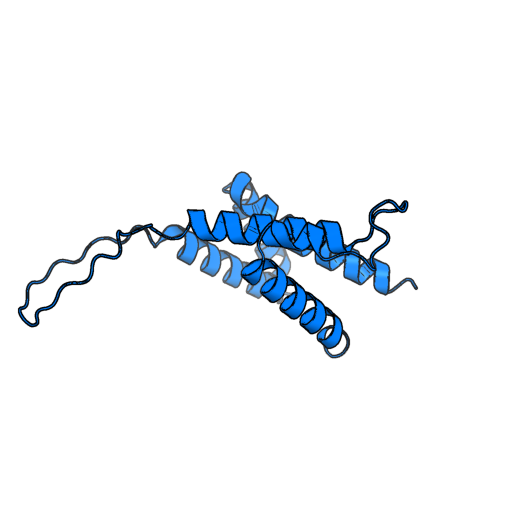1.00 87.81 96 ALA A N 1
ATOM 713 C CA . ALA A 1 96 ? -2.581 17.240 17.309 1.00 87.81 96 ALA A CA 1
ATOM 714 C C . ALA A 1 96 ? -1.054 17.338 17.466 1.00 87.81 96 ALA A C 1
ATOM 716 O O . ALA A 1 96 ? -0.482 18.414 17.283 1.00 87.81 96 ALA A O 1
ATOM 717 N N . VAL A 1 97 ? -0.383 16.213 17.722 1.00 87.75 97 VAL A N 1
ATOM 718 C CA . VAL A 1 97 ? 1.082 16.138 17.805 1.00 87.75 97 VAL A CA 1
ATOM 719 C C . VAL A 1 97 ? 1.738 16.527 16.479 1.00 87.75 97 VAL A C 1
ATOM 721 O O . VAL A 1 97 ? 2.669 17.329 16.463 1.00 87.75 97 VAL A O 1
ATOM 724 N N . PHE A 1 98 ? 1.236 16.037 15.341 1.00 87.69 98 PHE A N 1
ATOM 725 C CA . PHE A 1 98 ? 1.782 16.422 14.035 1.00 87.69 98 PHE A CA 1
ATOM 726 C C . PHE A 1 98 ? 1.552 17.892 13.703 1.00 87.69 98 PHE A C 1
ATOM 728 O O . PHE A 1 98 ? 2.423 18.507 13.089 1.00 87.69 98 PHE A O 1
ATOM 735 N N . LYS A 1 99 ? 0.437 18.472 14.156 1.00 88.75 99 LYS A N 1
ATOM 736 C CA . LYS A 1 99 ? 0.201 19.912 14.044 1.00 88.75 99 LYS A CA 1
ATOM 737 C C . LYS A 1 99 ? 1.244 20.716 14.831 1.00 88.75 99 LYS A C 1
ATOM 739 O O . LYS A 1 99 ? 1.771 21.677 14.285 1.00 88.75 99 LYS A O 1
ATOM 744 N N . LYS A 1 100 ? 1.591 20.292 16.055 1.00 87.88 100 LYS A N 1
ATOM 745 C CA . LYS A 1 100 ? 2.660 20.908 16.871 1.00 87.88 100 LYS A CA 1
ATOM 746 C C . LYS A 1 100 ? 4.043 20.760 16.229 1.00 87.88 100 LYS A C 1
ATOM 748 O O . LYS A 1 100 ? 4.829 21.694 16.214 1.00 87.88 100 LYS A O 1
ATOM 753 N N . ILE A 1 101 ? 4.340 19.603 15.635 1.00 88.25 101 ILE A N 1
ATOM 754 C CA . ILE A 1 101 ? 5.620 19.379 14.937 1.00 88.25 101 ILE A CA 1
ATOM 755 C C . ILE A 1 101 ? 5.772 20.292 13.709 1.00 88.25 101 ILE A C 1
ATOM 757 O O . ILE A 1 101 ? 6.884 20.687 13.368 1.00 88.25 101 ILE A O 1
ATOM 761 N N . GLY A 1 102 ? 4.664 20.640 13.050 1.00 78.44 102 GLY A N 1
ATOM 762 C CA . GLY A 1 102 ? 4.660 21.540 11.896 1.00 78.44 102 GLY A CA 1
ATOM 763 C C . GLY A 1 102 ? 4.930 23.015 12.221 1.00 78.44 102 GLY A C 1
ATOM 764 O O . GLY A 1 102 ? 5.170 23.787 11.295 1.00 78.44 102 GLY A O 1
ATOM 765 N N . ASP A 1 103 ? 4.905 23.414 13.495 1.00 85.44 103 ASP A N 1
ATOM 766 C CA . ASP A 1 103 ? 5.146 24.788 13.939 1.00 85.44 103 ASP A CA 1
ATOM 767 C C . ASP A 1 103 ? 6.512 24.916 14.644 1.00 85.44 103 ASP A C 1
ATOM 769 O O . ASP A 1 103 ? 6.861 24.142 15.537 1.00 85.44 103 ASP A O 1
ATOM 773 N N . LYS A 1 104 ? 7.303 25.925 14.248 1.00 80.25 104 LYS A N 1
ATOM 774 C CA . LYS A 1 104 ? 8.679 26.143 14.728 1.00 80.25 104 LYS A CA 1
ATOM 775 C C . LYS A 1 104 ? 8.760 26.323 16.246 1.00 80.25 104 LYS A C 1
ATOM 777 O O . LYS A 1 104 ? 9.767 25.936 16.829 1.00 80.25 104 LYS A O 1
ATOM 782 N N . GLN A 1 105 ? 7.725 26.886 16.874 1.00 87.38 105 GLN A N 1
ATOM 783 C CA . GLN A 1 105 ? 7.707 27.137 18.321 1.00 87.38 105 GLN A CA 1
ATOM 784 C C . GLN A 1 105 ? 7.321 25.898 19.136 1.00 87.38 105 GLN A C 1
ATOM 786 O O . GLN A 1 105 ? 7.744 25.744 20.280 1.00 87.38 105 GLN A O 1
ATOM 791 N N . THR A 1 106 ? 6.535 24.993 18.553 1.00 84.69 106 THR A N 1
ATOM 792 C CA . THR A 1 106 ? 5.977 23.830 19.260 1.00 84.69 106 THR A CA 1
ATOM 793 C C . THR A 1 106 ? 6.590 22.497 18.826 1.00 84.69 106 THR A C 1
ATOM 795 O O . THR A 1 106 ? 6.260 21.452 19.392 1.00 84.69 106 THR A O 1
ATOM 798 N N . CYS A 1 107 ? 7.560 22.531 17.907 1.00 82.50 107 CYS A N 1
ATOM 799 C CA . CYS A 1 107 ? 8.212 21.352 17.345 1.00 82.50 107 CYS A CA 1
ATOM 800 C C . CYS A 1 107 ? 8.833 20.432 18.405 1.00 82.50 107 CYS A C 1
ATOM 802 O O . CYS A 1 107 ? 8.529 19.240 18.450 1.00 82.50 107 CYS A O 1
ATOM 804 N N . THR A 1 108 ? 9.639 20.988 19.313 1.00 79.88 108 THR A N 1
ATOM 805 C CA . THR A 1 108 ? 10.296 20.220 20.381 1.00 79.88 108 THR A CA 1
ATOM 806 C C . THR A 1 108 ? 9.279 19.535 21.295 1.00 79.88 108 THR A C 1
ATOM 808 O O . THR A 1 108 ? 9.432 18.362 21.627 1.00 79.88 108 THR A O 1
ATOM 811 N N . ILE A 1 109 ? 8.201 20.237 21.654 1.00 85.25 109 ILE A N 1
ATOM 812 C CA . ILE A 1 109 ? 7.127 19.705 22.507 1.00 85.25 109 ILE A CA 1
ATOM 813 C C . ILE A 1 109 ? 6.393 18.570 21.783 1.00 85.25 109 ILE A C 1
ATOM 815 O O . ILE A 1 109 ? 6.178 17.506 22.359 1.00 85.25 109 ILE A O 1
ATOM 819 N N . GLY A 1 110 ? 6.074 18.758 20.500 1.00 82.62 110 GLY A N 1
ATOM 820 C CA . GLY A 1 110 ? 5.454 17.724 19.676 1.00 82.62 110 GLY A CA 1
ATOM 821 C C . GLY A 1 110 ? 6.318 16.464 19.546 1.00 82.62 110 GLY A C 1
ATOM 822 O O . GLY A 1 110 ? 5.793 15.354 19.591 1.00 82.62 110 GLY A O 1
ATOM 823 N N . LEU A 1 111 ? 7.644 16.598 19.453 1.00 81.31 111 LEU A N 1
ATOM 824 C CA . LEU A 1 111 ? 8.554 15.447 19.426 1.00 81.31 111 LEU A CA 1
ATOM 825 C C . LEU A 1 111 ? 8.580 14.681 20.759 1.00 81.31 111 LEU A C 1
ATOM 827 O O . LEU A 1 111 ? 8.545 13.450 20.741 1.00 81.31 111 LEU A O 1
ATOM 831 N N . TYR A 1 112 ? 8.581 15.379 21.901 1.00 85.00 112 TYR A N 1
ATOM 832 C CA . TYR A 1 112 ? 8.494 14.737 23.220 1.00 85.00 112 TYR A CA 1
ATOM 833 C C . TYR A 1 112 ? 7.168 13.991 23.418 1.00 85.00 112 TYR A C 1
ATOM 835 O O . TYR A 1 112 ? 7.158 12.862 23.914 1.00 85.00 112 TYR A O 1
ATOM 843 N N . GLU A 1 113 ? 6.049 14.581 22.993 1.00 86.00 113 GLU A N 1
ATOM 844 C CA . GLU A 1 113 ? 4.735 13.932 23.046 1.00 86.00 113 GLU A CA 1
ATOM 845 C C . GLU A 1 113 ? 4.676 12.701 22.132 1.00 86.00 113 GLU A C 1
ATOM 847 O O . GLU A 1 113 ? 4.204 11.642 22.552 1.00 86.00 113 GLU A O 1
ATOM 852 N N . LEU A 1 114 ? 5.230 12.795 20.917 1.00 84.19 114 LEU A N 1
ATOM 853 C CA . LEU A 1 114 ? 5.321 11.664 19.995 1.00 84.19 114 LEU A CA 1
ATOM 854 C C . LEU A 1 114 ? 6.130 10.511 20.601 1.00 84.19 114 LEU A C 1
ATOM 856 O O . LEU A 1 114 ? 5.693 9.361 20.545 1.00 84.19 114 LEU A O 1
ATOM 860 N N . TYR A 1 115 ? 7.274 10.822 21.217 1.00 80.81 115 TYR A N 1
ATOM 861 C CA . TYR A 1 115 ? 8.109 9.835 21.897 1.00 80.81 115 TYR A CA 1
ATOM 862 C C . TYR A 1 115 ? 7.350 9.146 23.041 1.00 80.81 115 TYR A C 1
ATOM 864 O O . TYR A 1 115 ? 7.332 7.917 23.142 1.00 80.81 115 TYR A O 1
ATOM 872 N N . ARG A 1 116 ? 6.626 9.912 23.862 1.00 84.06 116 ARG A N 1
ATOM 873 C CA . ARG A 1 116 ? 5.803 9.363 24.948 1.00 84.06 116 ARG A CA 1
ATOM 874 C C . ARG A 1 116 ? 4.719 8.414 24.430 1.00 84.06 116 ARG A C 1
ATOM 876 O O . ARG A 1 116 ? 4.548 7.327 24.976 1.00 84.06 116 ARG A O 1
ATOM 883 N N . ILE A 1 117 ? 4.028 8.791 23.355 1.00 77.88 117 ILE A N 1
ATOM 884 C CA . ILE A 1 117 ? 2.988 7.963 22.730 1.00 77.88 117 ILE A CA 1
ATOM 885 C C . ILE A 1 117 ? 3.594 6.663 22.169 1.00 77.88 117 ILE A C 1
ATOM 887 O O . ILE A 1 117 ? 3.006 5.593 22.339 1.00 77.88 117 ILE A O 1
ATOM 891 N N . THR A 1 118 ? 4.806 6.706 21.598 1.00 71.62 118 THR A N 1
ATOM 892 C CA . THR A 1 118 ? 5.515 5.491 21.147 1.00 71.62 118 THR A CA 1
ATOM 893 C C . THR A 1 118 ? 5.893 4.541 22.281 1.00 71.62 118 THR A C 1
ATOM 895 O O . THR A 1 118 ? 5.791 3.329 22.094 1.00 71.62 118 THR A O 1
ATOM 898 N N . GLN A 1 119 ? 6.226 5.063 23.465 1.00 72.50 119 GLN A N 1
ATOM 899 C CA . GLN A 1 119 ? 6.516 4.246 24.650 1.00 72.50 119 GLN A CA 1
ATOM 900 C C . GLN A 1 119 ? 5.260 3.595 25.245 1.00 72.50 119 GLN A C 1
ATOM 902 O O . GLN A 1 119 ? 5.332 2.489 25.773 1.00 72.50 119 GLN A O 1
ATOM 907 N N . LEU A 1 120 ? 4.104 4.260 25.149 1.00 71.56 120 LEU A N 1
ATOM 908 C CA . LEU A 1 120 ? 2.828 3.752 25.670 1.00 71.56 120 LEU A CA 1
ATOM 909 C C . LEU A 1 120 ? 2.164 2.730 24.733 1.00 71.56 120 LEU A C 1
ATOM 911 O O . LEU A 1 120 ? 1.426 1.862 25.196 1.00 71.56 120 LEU A O 1
ATOM 915 N N . TYR A 1 121 ? 2.453 2.786 23.427 1.00 67.94 121 TYR A N 1
ATOM 916 C CA . TYR A 1 121 ? 1.876 1.881 22.424 1.00 67.94 121 TYR A CA 1
ATOM 917 C C . TYR A 1 121 ? 2.931 1.220 21.516 1.00 67.94 121 TYR A C 1
ATOM 919 O O . TYR A 1 121 ? 2.808 1.273 20.284 1.00 67.94 121 TYR A O 1
ATOM 927 N N . PRO A 1 122 ? 3.933 0.520 22.080 1.00 60.44 122 PRO A N 1
ATOM 928 C CA . PRO A 1 122 ? 5.072 -0.001 21.324 1.00 60.44 122 PRO A CA 1
ATOM 929 C C . PRO A 1 122 ? 4.653 -1.001 20.238 1.00 60.44 122 PRO A C 1
ATOM 931 O O . PRO A 1 122 ? 5.225 -1.009 19.158 1.00 60.44 122 PRO A O 1
ATOM 934 N N . LYS A 1 123 ? 3.593 -1.794 20.455 1.00 54.16 123 LYS A N 1
ATOM 935 C CA . LYS A 1 123 ? 3.116 -2.787 19.470 1.00 54.16 123 LYS A CA 1
ATOM 936 C C . LYS A 1 123 ? 2.215 -2.216 18.362 1.00 54.16 123 LYS A C 1
ATOM 938 O O . LYS A 1 123 ? 2.091 -2.845 17.316 1.00 54.16 123 LYS A O 1
ATOM 943 N N . ARG A 1 124 ? 1.589 -1.045 18.559 1.00 54.38 124 ARG A N 1
ATOM 944 C CA . ARG A 1 124 ? 0.705 -0.405 17.554 1.00 54.38 124 ARG A CA 1
ATOM 945 C C . ARG A 1 124 ? 1.423 0.656 16.713 1.00 54.38 124 ARG A C 1
ATOM 947 O O . ARG A 1 124 ? 1.062 0.845 15.555 1.00 54.38 124 ARG A O 1
ATOM 954 N N . LEU A 1 125 ? 2.450 1.322 17.251 1.00 52.84 125 LEU A N 1
ATOM 955 C CA . LEU A 1 125 ? 3.171 2.397 16.550 1.00 52.84 125 LEU A CA 1
ATOM 956 C C . LEU A 1 125 ? 4.283 1.933 15.607 1.00 52.84 125 LEU A C 1
ATOM 958 O O . LEU A 1 125 ? 4.616 2.695 14.702 1.00 52.84 125 LEU A O 1
ATOM 962 N N . ILE A 1 126 ? 4.801 0.705 15.736 1.00 54.38 126 ILE A N 1
ATOM 963 C CA . ILE A 1 126 ? 5.826 0.163 14.819 1.00 54.38 126 ILE A CA 1
ATOM 964 C C . ILE A 1 126 ? 5.355 0.217 13.357 1.00 54.38 126 ILE A C 1
ATOM 966 O O . ILE A 1 126 ? 6.125 0.614 12.484 1.00 54.38 126 ILE A O 1
ATOM 970 N N . TYR A 1 127 ? 4.081 -0.086 13.090 1.00 51.91 127 TYR A N 1
ATOM 971 C CA . TYR A 1 127 ? 3.525 -0.068 11.732 1.00 51.91 127 TYR A CA 1
ATOM 972 C C . TYR A 1 127 ? 3.365 1.354 11.164 1.00 51.91 127 TYR A C 1
ATOM 974 O O . TYR A 1 127 ? 3.566 1.569 9.972 1.00 51.91 127 TYR A O 1
ATOM 982 N N . SER A 1 128 ? 3.065 2.346 12.012 1.00 52.88 128 SER A N 1
ATOM 983 C CA . SER A 1 128 ? 2.895 3.753 11.608 1.00 52.88 128 SER A CA 1
ATOM 984 C C . SER A 1 128 ? 4.235 4.492 11.462 1.00 52.88 128 SER A C 1
ATOM 986 O O . SER A 1 128 ? 4.443 5.227 10.492 1.00 52.88 128 SER A O 1
ATOM 988 N N . LEU A 1 129 ? 5.184 4.265 12.382 1.00 50.50 129 LEU A N 1
ATOM 989 C CA . LEU A 1 129 ? 6.521 4.867 12.327 1.00 50.50 129 LEU A CA 1
ATOM 990 C C . LEU A 1 129 ? 7.409 4.226 11.258 1.00 50.50 129 LEU A C 1
ATOM 992 O O . LEU A 1 129 ? 8.077 4.977 10.550 1.00 50.50 129 LEU A O 1
ATOM 996 N N . SER A 1 130 ? 7.384 2.895 11.080 1.00 53.78 130 SER A N 1
ATOM 997 C CA . SER A 1 130 ? 8.105 2.252 9.964 1.00 53.78 130 SER A CA 1
ATOM 998 C C . SER A 1 130 ? 7.633 2.811 8.634 1.00 53.78 130 SER A C 1
ATOM 1000 O O . SER A 1 130 ? 8.447 3.132 7.780 1.00 53.78 130 SER A O 1
ATOM 1002 N N . PHE A 1 131 ? 6.327 3.030 8.476 1.00 49.16 131 PHE A N 1
ATOM 1003 C CA . PHE A 1 131 ? 5.784 3.587 7.247 1.00 49.16 131 PHE A CA 1
ATOM 1004 C C . PHE A 1 131 ? 6.266 5.026 6.989 1.00 49.16 131 PHE A C 1
ATOM 1006 O O . PHE A 1 131 ? 6.688 5.337 5.878 1.00 49.16 131 PHE A O 1
ATOM 1013 N N . ARG A 1 132 ? 6.294 5.907 8.003 1.00 50.88 132 ARG A N 1
ATOM 1014 C CA . ARG A 1 132 ? 6.815 7.280 7.824 1.00 50.88 132 ARG A CA 1
ATOM 1015 C C . ARG A 1 132 ? 8.338 7.339 7.663 1.00 50.88 132 ARG A C 1
ATOM 1017 O O . ARG A 1 132 ? 8.815 8.206 6.939 1.00 50.88 132 ARG A O 1
ATOM 1024 N N . MET A 1 133 ? 9.092 6.448 8.306 1.00 46.44 133 MET A N 1
ATOM 1025 C CA . MET A 1 133 ? 10.552 6.359 8.162 1.00 46.44 133 MET A CA 1
ATOM 1026 C C . MET A 1 133 ? 10.945 5.790 6.794 1.00 46.44 133 MET A C 1
ATOM 1028 O O . MET A 1 133 ? 11.817 6.355 6.144 1.00 46.44 133 MET A O 1
ATOM 1032 N N . GLN A 1 134 ? 10.257 4.745 6.318 1.00 48.75 134 GLN A N 1
ATOM 1033 C CA . GLN A 1 134 ? 10.522 4.122 5.018 1.00 48.75 134 GLN A CA 1
ATOM 1034 C C . GLN A 1 134 ? 10.155 5.055 3.860 1.00 48.75 134 GLN A C 1
ATOM 1036 O O . GLN A 1 134 ? 10.902 5.150 2.894 1.00 48.75 134 GLN A O 1
ATOM 1041 N N . VAL A 1 135 ? 9.048 5.799 3.979 1.00 51.47 135 VAL A N 1
ATOM 1042 C CA . VAL A 1 135 ? 8.663 6.820 2.989 1.00 51.47 135 VAL A CA 1
ATOM 1043 C C . VAL A 1 135 ? 9.683 7.962 2.962 1.00 51.47 135 VAL A C 1
ATOM 1045 O O . VAL A 1 135 ? 10.145 8.324 1.888 1.00 51.47 135 VAL A O 1
ATOM 1048 N N . LYS A 1 136 ? 10.133 8.459 4.124 1.00 46.94 136 LYS A N 1
ATOM 1049 C CA . LYS A 1 136 ? 11.196 9.481 4.188 1.00 46.94 136 LYS A CA 1
ATOM 1050 C C . LYS A 1 136 ? 12.564 8.981 3.714 1.00 46.94 136 LYS A C 1
ATOM 1052 O O . LYS A 1 136 ? 13.382 9.780 3.267 1.00 46.94 136 LYS A O 1
ATOM 1057 N N . HIS A 1 137 ? 12.855 7.691 3.867 1.00 41.41 137 HIS A N 1
ATOM 1058 C CA . HIS A 1 137 ? 14.084 7.088 3.355 1.00 41.41 137 HIS A CA 1
ATOM 1059 C C . HIS A 1 137 ? 14.035 6.975 1.829 1.00 41.41 137 HIS A C 1
ATOM 1061 O O . HIS A 1 137 ? 15.021 7.297 1.179 1.00 41.41 137 HIS A O 1
ATOM 1067 N N . LEU A 1 138 ? 12.884 6.586 1.271 1.00 46.06 138 LEU A N 1
ATOM 1068 C CA . LEU A 1 138 ? 12.671 6.486 -0.172 1.00 46.06 138 LEU A CA 1
ATOM 1069 C C . LEU A 1 138 ? 12.728 7.862 -0.861 1.00 46.06 138 LEU A C 1
ATOM 1071 O O . LEU A 1 138 ? 13.336 7.983 -1.921 1.00 46.06 138 LEU A O 1
ATOM 1075 N N . GLU A 1 139 ? 12.176 8.902 -0.224 1.00 44.56 139 GLU A N 1
ATOM 1076 C CA . GLU A 1 139 ? 12.289 10.288 -0.704 1.00 44.56 139 GLU A CA 1
ATOM 1077 C C . GLU A 1 139 ? 13.743 10.785 -0.686 1.00 44.56 139 GLU A C 1
ATOM 1079 O O . GLU A 1 139 ? 14.215 11.312 -1.686 1.00 44.56 139 GLU A O 1
ATOM 1084 N N . ARG A 1 140 ? 14.511 10.529 0.385 1.00 45.06 140 ARG A N 1
ATOM 1085 C CA . ARG A 1 140 ? 15.929 10.940 0.446 1.00 45.06 140 ARG A CA 1
ATOM 1086 C C . ARG A 1 140 ? 16.843 10.181 -0.514 1.00 45.06 140 ARG A C 1
ATOM 1088 O O . ARG A 1 140 ? 17.824 10.750 -0.978 1.00 45.06 140 ARG A O 1
ATOM 1095 N N . THR A 1 141 ? 16.554 8.918 -0.822 1.00 42.84 141 THR A N 1
ATOM 1096 C CA . THR A 1 141 ? 17.312 8.166 -1.839 1.00 42.84 141 THR A CA 1
ATOM 1097 C C . THR A 1 141 ? 17.005 8.626 -3.264 1.00 42.84 141 THR A C 1
ATOM 1099 O O . THR A 1 141 ? 17.803 8.366 -4.154 1.00 42.84 141 THR A O 1
ATOM 1102 N N . SER A 1 142 ? 15.884 9.323 -3.477 1.00 43.16 142 SER A N 1
ATOM 1103 C CA . SER A 1 142 ? 15.502 9.877 -4.779 1.00 43.16 142 SER A CA 1
ATOM 1104 C C . SER A 1 142 ? 16.110 11.257 -5.060 1.00 43.16 142 SER A C 1
ATOM 1106 O O . SER A 1 142 ? 16.138 11.663 -6.213 1.00 43.16 142 SER A O 1
ATOM 1108 N N . GLU A 1 143 ? 16.584 11.980 -4.040 1.00 42.69 143 GLU A N 1
ATOM 1109 C CA . GLU A 1 143 ? 17.196 13.318 -4.173 1.00 42.69 143 GLU A CA 1
ATOM 1110 C C . GLU A 1 143 ? 18.720 13.275 -4.420 1.00 42.69 143 GLU A C 1
ATOM 1112 O O . GLU A 1 143 ? 19.339 14.313 -4.633 1.00 42.69 143 GLU A O 1
ATOM 1117 N N . MET A 1 144 ? 19.338 12.087 -4.378 1.00 45.25 144 MET A N 1
ATOM 1118 C CA . MET A 1 144 ? 20.781 11.876 -4.599 1.00 45.25 144 MET A CA 1
ATOM 1119 C C . MET A 1 144 ? 21.106 11.188 -5.940 1.00 45.25 144 MET A C 1
ATOM 1121 O O . MET A 1 144 ? 22.234 10.728 -6.122 1.00 45.25 144 MET A O 1
ATOM 1125 N N . GLY A 1 145 ? 20.135 11.106 -6.855 1.00 41.38 145 GLY A N 1
ATOM 1126 C CA . GLY A 1 145 ? 20.293 10.586 -8.219 1.00 41.38 145 GLY A CA 1
ATOM 1127 C C . GLY A 1 145 ? 20.132 11.673 -9.269 1.00 41.38 145 GLY A C 1
ATOM 1128 O O . GLY A 1 145 ? 19.256 12.541 -9.066 1.00 41.38 145 GLY A O 1
#

Radius of gyration: 21.17 Å; chains: 1; bounding box: 62×43×43 Å

pLDDT: mean 72.05, std 20.9, range [30.86, 97.06]

InterPro domains:
  IPR045110 XMAP215 [PTHR12609] (4-123)

Sequence (145 aa):
AGADDKPLRMVKTVLHELVKLRGTAIKGHLSMVPIDAEPQPIILAYIDLNLQTLAAARMLTPSGPMGQTHWGDAASNTPNPSIHSTDAQLKQELAAVFKKIGDKQTCTIGLYELYRITQLYPKRLIYSLSFRMQVKHLERTSEMG